Protein AF-A0A537R335-F1 (afdb_monomer)

Sequence (121 aa):
MSRHLISQPNWRWQPPLETGYRKALLNDAHLSTESIGMLSGVLVVISVIPYALRTYQGKTKPNITSWTLWTLIGAALLFAITDHTFPNYILPLYMFLGTFIISVPLVRDQLRHKIPLRDWT

Foldseek 3Di:
DDDDDPDDDPVPDDPDVVVVVVVVVVVVVVVVVVVVVVVVVVVVVVVLVVVLVCVVVVVDDDQLVVLVVQLVVLVVQVVVDPDPDPVSNPVSVCSNVSSVVNNVVVVVVCVVVVPDPVPSD

Mean predicted aligned error: 11.9 Å

pLDDT: mean 81.7, std 10.32, range [42.03, 94.56]

Solvent-accessible surface area (backbone atoms only — not comparable to full-atom values): 7085 Å² total; per-residue (Å²): 141,82,82,80,80,81,78,75,70,86,82,60,86,68,79,58,69,64,62,56,54,51,52,50,54,50,50,54,51,48,56,49,52,52,50,51,52,51,52,52,53,53,51,55,60,58,55,48,51,66,53,53,52,37,40,77,68,65,78,42,85,76,42,50,56,59,32,46,49,46,21,50,49,15,49,51,47,57,73,64,59,82,66,96,46,75,77,68,45,52,61,29,49,49,42,19,54,61,26,38,69,56,26,52,60,52,52,52,50,38,64,72,68,66,62,58,79,88,75,40,111

Secondary structure (DSSP, 8-state):
------PPPTTS-PPPHHHHHHHHHHHHHHHHHHHHHHHHHHHHHHHHHHHHHHHHTTSS---HHHHHHHHHHHHHHHHH--S--HHHHHHHHHHHHHHHHHHHHHHHHHHHHT--GGG--

Radius of gyration: 27.06 Å; Cα contacts (8 Å, |Δi|>4): 52; chains: 1; bounding box: 77×45×66 Å

Structure (mmCIF, N/CA/C/O backbone):
data_AF-A0A537R335-F1
#
_entry.id   AF-A0A537R335-F1
#
loop_
_atom_site.group_PDB
_atom_site.id
_atom_site.type_symbol
_atom_site.label_atom_id
_atom_site.label_alt_id
_atom_site.label_comp_id
_atom_site.label_asym_id
_atom_site.label_entity_id
_atom_site.label_seq_id
_atom_site.pdbx_PDB_ins_code
_atom_site.Cartn_x
_atom_site.Cartn_y
_atom_site.Cartn_z
_atom_site.occupancy
_atom_site.B_iso_or_equiv
_atom_site.auth_seq_id
_atom_site.auth_comp_id
_atom_site.auth_asym_id
_atom_site.auth_atom_id
_atom_site.pdbx_PDB_model_num
ATOM 1 N N . MET A 1 1 ? 52.268 30.992 -29.339 1.00 42.03 1 MET A N 1
ATOM 2 C CA . MET A 1 1 ? 51.992 29.538 -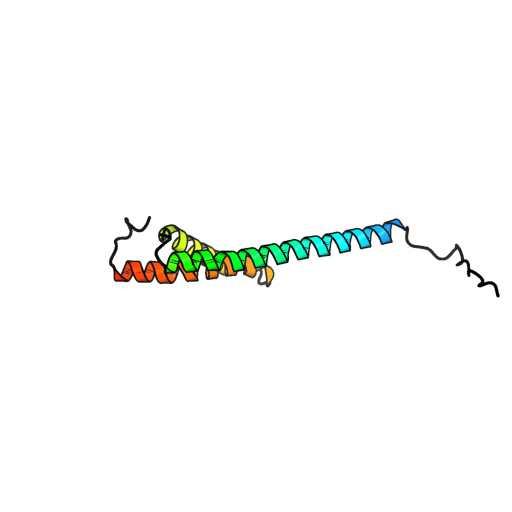29.290 1.00 42.03 1 MET A CA 1
ATOM 3 C C . MET A 1 1 ? 50.498 29.335 -29.542 1.00 42.03 1 MET A C 1
ATOM 5 O O . MET A 1 1 ? 49.706 29.340 -28.611 1.00 42.03 1 MET A O 1
ATOM 9 N N . SER A 1 2 ? 50.111 29.322 -30.821 1.00 45.59 2 SER A N 1
ATOM 10 C CA . SER A 1 2 ? 48.718 29.272 -31.292 1.00 45.59 2 SER A CA 1
ATOM 11 C C . SER A 1 2 ? 48.285 27.811 -31.421 1.00 45.59 2 SER A C 1
ATOM 13 O O . SER A 1 2 ? 48.945 27.043 -32.119 1.00 45.59 2 SER A O 1
ATOM 15 N N . ARG A 1 3 ? 47.232 27.396 -30.707 1.00 49.53 3 ARG A N 1
ATOM 16 C CA . ARG A 1 3 ? 46.685 26.036 -30.816 1.00 49.53 3 ARG A CA 1
ATOM 17 C C . ARG A 1 3 ? 45.937 25.923 -32.145 1.00 49.53 3 ARG A C 1
ATOM 19 O O . ARG A 1 3 ? 44.889 26.539 -32.313 1.00 49.53 3 ARG A O 1
ATOM 26 N N . HIS A 1 4 ? 46.475 25.136 -33.073 1.00 49.41 4 HIS A N 1
ATOM 27 C CA . HIS A 1 4 ? 45.792 24.764 -34.308 1.00 49.41 4 HIS A CA 1
ATOM 28 C C . HIS A 1 4 ? 44.488 24.019 -33.984 1.00 49.41 4 HIS A C 1
ATOM 30 O O . HIS A 1 4 ? 44.508 22.911 -33.449 1.00 49.41 4 HIS A O 1
ATOM 36 N N . LEU A 1 5 ? 43.352 24.641 -34.306 1.00 55.41 5 LEU A N 1
ATOM 37 C CA . LEU A 1 5 ? 42.049 23.988 -34.365 1.00 55.41 5 LEU A CA 1
ATOM 38 C C . LEU A 1 5 ? 42.061 23.044 -35.574 1.00 55.41 5 LEU A C 1
ATOM 40 O O . LEU A 1 5 ? 42.048 23.492 -36.717 1.00 55.41 5 LEU A O 1
ATOM 44 N N . ILE A 1 6 ? 42.141 21.739 -35.318 1.00 60.25 6 ILE A N 1
ATOM 45 C CA . ILE A 1 6 ? 42.043 20.705 -36.351 1.00 60.25 6 ILE A CA 1
ATOM 46 C C . ILE A 1 6 ? 40.592 20.691 -36.851 1.00 60.25 6 ILE A C 1
ATOM 48 O O . ILE A 1 6 ? 39.699 20.191 -36.166 1.00 60.25 6 ILE A O 1
ATOM 52 N N . SER A 1 7 ? 40.346 21.260 -38.032 1.00 58.81 7 SER A N 1
ATOM 53 C CA . SER A 1 7 ? 39.077 21.115 -38.743 1.00 58.81 7 S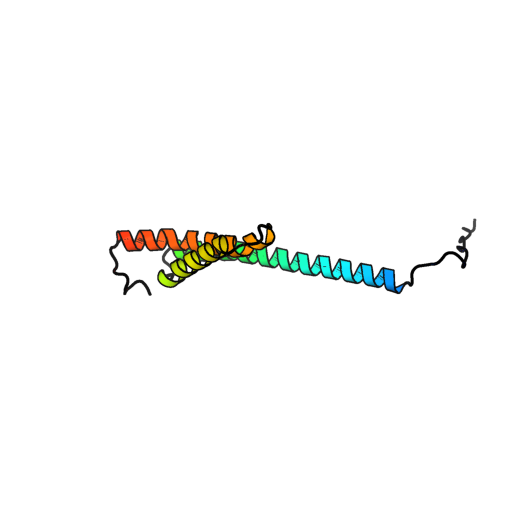ER A CA 1
ATOM 54 C C . SER A 1 7 ? 38.942 19.670 -39.229 1.00 58.81 7 SER A C 1
ATOM 56 O O . SER A 1 7 ? 39.757 19.166 -39.999 1.00 58.81 7 SER A O 1
ATOM 58 N N . GLN A 1 8 ? 37.930 18.963 -38.726 1.00 65.12 8 GLN A N 1
ATOM 59 C CA . GLN A 1 8 ? 37.656 17.587 -39.139 1.00 65.12 8 GLN A CA 1
ATOM 60 C C . GLN A 1 8 ? 37.168 17.553 -40.607 1.00 65.12 8 GLN A C 1
ATOM 62 O O . GLN A 1 8 ? 36.394 18.429 -40.999 1.00 65.12 8 GLN A O 1
ATOM 67 N N . PRO A 1 9 ? 37.573 16.559 -41.423 1.0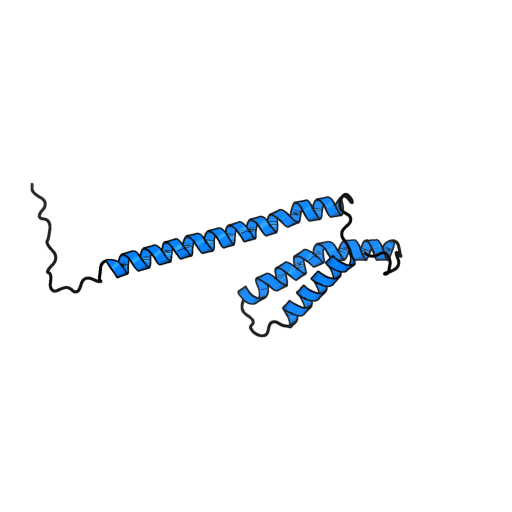0 63.12 9 PRO A N 1
ATOM 68 C CA . PRO A 1 9 ? 37.176 16.449 -42.829 1.00 63.12 9 PRO A CA 1
ATOM 69 C C . PRO A 1 9 ? 35.658 16.288 -43.018 1.00 63.12 9 PRO A C 1
ATOM 71 O O . PRO A 1 9 ? 35.028 15.445 -42.381 1.00 63.12 9 PRO A O 1
ATOM 74 N N . ASN A 1 10 ? 35.088 17.052 -43.950 1.00 69.00 10 ASN A N 1
ATOM 75 C CA . ASN A 1 10 ? 33.649 17.144 -44.247 1.00 69.00 10 ASN A CA 1
ATOM 76 C C . ASN A 1 10 ? 33.000 15.884 -44.863 1.00 69.00 10 ASN A C 1
ATOM 78 O O . ASN A 1 10 ? 31.779 15.822 -44.959 1.00 69.00 10 ASN A O 1
ATOM 82 N N . TRP A 1 11 ? 33.781 14.889 -45.291 1.00 76.88 11 TRP A N 1
ATOM 83 C CA . TRP A 1 11 ? 33.273 13.638 -45.873 1.00 76.88 11 TRP A CA 1
ATOM 84 C C . TRP A 1 11 ? 32.897 12.587 -44.820 1.00 76.88 11 TRP A C 1
ATOM 86 O O . TRP A 1 11 ? 32.223 11.605 -45.135 1.00 76.88 11 TRP A O 1
ATOM 96 N N . ARG A 1 12 ? 33.332 12.764 -43.563 1.00 68.38 12 ARG A N 1
ATOM 97 C CA . ARG A 1 12 ? 32.890 11.907 -42.461 1.00 68.38 12 ARG A CA 1
ATOM 98 C C . ARG A 1 12 ? 31.448 12.264 -42.140 1.00 68.38 12 ARG A C 1
ATOM 100 O O . ARG A 1 12 ? 31.189 13.353 -41.638 1.00 68.38 12 ARG A O 1
ATOM 107 N N . TRP A 1 13 ? 30.534 11.340 -42.429 1.00 69.56 13 TRP A N 1
ATOM 108 C CA . TRP A 1 13 ? 29.120 11.476 -42.097 1.00 69.56 13 TRP A CA 1
ATOM 109 C C . TRP A 1 13 ? 28.973 11.831 -40.613 1.00 69.56 13 TRP A C 1
ATOM 111 O O . TRP A 1 13 ? 29.350 11.051 -39.736 1.00 69.56 13 TRP A O 1
ATOM 121 N N . GLN A 1 14 ? 28.479 13.035 -40.338 1.00 67.19 14 GLN A N 1
ATOM 122 C CA . GLN A 1 14 ? 28.136 13.469 -38.993 1.00 67.19 14 GLN A CA 1
ATOM 123 C C . GLN A 1 14 ? 26.642 13.205 -38.807 1.00 67.19 14 GLN A C 1
ATOM 125 O O . GLN A 1 14 ? 25.856 13.621 -39.663 1.00 67.19 14 GLN A O 1
ATOM 130 N N . PRO A 1 15 ? 26.229 12.510 -37.732 1.00 68.81 15 PRO A N 1
ATOM 131 C CA . PRO A 1 15 ? 24.813 12.357 -37.445 1.00 68.81 15 PRO A CA 1
ATOM 132 C C . PRO A 1 15 ? 24.150 13.736 -37.379 1.00 68.81 15 PRO A C 1
ATOM 134 O O . PRO A 1 15 ? 24.749 14.652 -36.805 1.00 68.81 15 PRO A O 1
ATOM 137 N N . PRO A 1 16 ? 22.942 13.910 -37.955 1.00 76.31 16 PRO A N 1
ATOM 138 C CA . PRO A 1 16 ? 22.219 15.172 -37.873 1.00 76.31 16 PRO A CA 1
ATOM 139 C C . PRO A 1 16 ? 22.178 15.627 -36.420 1.00 76.31 16 PRO A C 1
ATOM 141 O O . PRO A 1 16 ? 21.858 14.816 -35.549 1.00 76.31 16 PRO A O 1
ATOM 144 N N . LEU A 1 17 ? 22.490 16.895 -36.143 1.00 68.19 17 LEU A N 1
ATOM 145 C CA . LEU A 1 17 ? 22.510 17.438 -34.777 1.00 68.19 17 LEU A CA 1
ATOM 146 C C . LEU A 1 17 ? 21.225 17.075 -34.001 1.00 68.19 17 LEU A C 1
ATOM 148 O O . LEU A 1 17 ? 21.275 16.733 -32.820 1.00 68.19 17 LEU A O 1
ATOM 152 N N . GLU A 1 18 ? 20.091 17.015 -34.704 1.00 71.00 18 GLU A N 1
ATOM 153 C CA . GLU A 1 18 ? 18.786 16.561 -34.214 1.00 71.00 18 GLU A CA 1
ATOM 154 C C . GLU A 1 18 ? 18.800 15.177 -33.547 1.00 71.00 18 GLU A C 1
ATOM 156 O O . GLU A 1 18 ? 18.112 14.970 -32.551 1.00 71.00 18 GLU A O 1
ATOM 161 N N . THR A 1 19 ? 19.598 14.221 -34.032 1.00 78.69 19 THR A N 1
ATOM 162 C CA . THR A 1 19 ? 19.686 12.885 -33.415 1.00 78.69 19 THR A CA 1
ATOM 163 C C . THR A 1 19 ? 20.353 12.902 -32.042 1.00 78.69 19 THR A C 1
ATOM 165 O O . THR A 1 19 ? 19.984 12.093 -31.191 1.00 78.69 19 THR A O 1
ATOM 168 N N . GLY A 1 20 ? 21.290 13.823 -31.797 1.00 78.56 20 GLY A N 1
ATOM 169 C CA . GLY A 1 20 ? 21.887 14.034 -30.477 1.00 78.56 20 GLY A CA 1
ATOM 170 C C . GLY A 1 20 ? 20.896 14.678 -29.510 1.00 78.56 20 GLY A C 1
ATOM 171 O O . GLY A 1 20 ? 20.640 14.133 -28.436 1.00 78.56 20 GLY A O 1
ATOM 172 N N . TYR A 1 21 ? 20.266 15.779 -29.933 1.00 77.56 21 TYR A N 1
ATOM 173 C CA . TYR A 1 21 ? 19.252 16.483 -29.138 1.00 77.56 21 TYR A CA 1
ATOM 174 C C . TYR A 1 21 ? 18.050 15.596 -28.804 1.00 77.56 21 TYR A C 1
ATOM 176 O O . TYR A 1 21 ? 17.589 15.584 -27.667 1.00 77.56 21 TYR A O 1
ATOM 184 N N . ARG A 1 22 ? 17.578 14.786 -29.757 1.00 79.62 22 ARG A N 1
ATOM 185 C CA . ARG A 1 22 ? 16.466 13.854 -29.544 1.00 79.62 22 ARG A CA 1
ATOM 186 C C . ARG A 1 22 ? 16.794 12.800 -28.492 1.00 79.62 22 ARG A C 1
ATOM 188 O O . ARG A 1 22 ? 15.958 12.519 -27.645 1.00 79.62 22 ARG A O 1
ATOM 195 N N . LYS A 1 23 ? 17.997 12.220 -28.530 1.00 80.69 23 LYS A N 1
ATOM 196 C CA . LYS A 1 23 ? 18.427 11.233 -27.527 1.00 80.69 23 LYS A CA 1
ATOM 197 C C . LYS A 1 23 ? 18.569 11.862 -26.141 1.00 80.69 23 LYS A C 1
ATOM 199 O O . LYS A 1 23 ? 18.144 11.244 -25.174 1.00 80.69 23 LYS A O 1
ATOM 204 N N . ALA A 1 24 ? 19.104 13.081 -26.052 1.00 80.81 24 ALA A N 1
ATOM 205 C CA . ALA A 1 24 ? 19.195 13.818 -24.791 1.00 80.81 24 ALA A CA 1
ATOM 206 C C . ALA A 1 24 ? 17.804 14.104 -24.197 1.00 80.81 24 ALA A C 1
ATOM 208 O O . ALA A 1 24 ? 17.541 13.720 -23.065 1.00 80.81 24 ALA A O 1
ATOM 209 N N . LEU A 1 25 ? 16.876 14.639 -25.000 1.00 79.75 25 LEU A N 1
ATOM 210 C CA . LEU A 1 25 ? 15.497 14.901 -24.571 1.00 79.75 25 LEU A CA 1
ATOM 211 C C . LEU A 1 25 ? 14.766 13.633 -24.112 1.00 79.75 25 LEU A C 1
ATOM 213 O O . LEU A 1 25 ? 14.035 13.671 -23.127 1.00 79.75 25 LEU A O 1
ATOM 217 N N . LEU A 1 26 ? 14.960 12.508 -24.809 1.00 82.06 26 LEU A N 1
ATOM 218 C CA . LEU A 1 26 ? 14.369 11.226 -24.414 1.00 82.06 26 LEU A CA 1
ATOM 219 C C . LEU A 1 26 ? 14.961 10.704 -23.099 1.00 82.06 26 LEU A C 1
ATOM 221 O O . LEU A 1 26 ? 14.213 10.199 -22.267 1.00 82.06 26 LEU A O 1
ATOM 225 N N . ASN A 1 27 ? 16.270 10.852 -22.890 1.00 80.19 27 ASN A N 1
ATOM 226 C CA . ASN A 1 27 ? 16.924 10.454 -21.644 1.00 80.19 27 ASN A CA 1
ATOM 227 C C . ASN A 1 27 ? 16.457 11.315 -20.460 1.00 80.19 27 ASN A C 1
ATOM 229 O O . ASN A 1 27 ? 16.143 10.771 -19.403 1.00 80.19 27 ASN A O 1
ATOM 233 N N . ASP A 1 28 ? 16.344 12.632 -20.642 1.00 78.00 28 ASP A N 1
ATOM 234 C CA . ASP A 1 28 ? 15.864 13.554 -19.605 1.00 78.00 28 ASP A CA 1
ATOM 235 C C . ASP A 1 28 ? 14.381 13.302 -19.270 1.00 78.00 28 ASP A C 1
ATOM 237 O O . ASP A 1 28 ? 13.976 13.290 -18.102 1.00 78.00 28 ASP A O 1
ATOM 241 N N . ALA A 1 29 ? 13.559 13.031 -20.289 1.00 74.56 29 ALA A N 1
ATOM 242 C CA . ALA A 1 29 ? 12.158 12.649 -20.119 1.00 74.56 29 ALA A CA 1
ATOM 243 C C . ALA A 1 29 ? 12.005 11.302 -19.389 1.00 74.56 29 ALA A C 1
ATOM 245 O O . ALA A 1 29 ? 11.132 11.159 -18.532 1.00 74.56 29 ALA A O 1
ATOM 246 N N . HIS A 1 30 ? 12.862 10.323 -19.686 1.00 71.06 30 HIS A N 1
ATOM 247 C CA . HIS A 1 30 ? 12.867 9.031 -18.999 1.00 71.06 30 HIS A CA 1
ATOM 248 C C . HIS A 1 30 ? 13.263 9.186 -17.527 1.00 71.06 30 HIS A C 1
ATOM 250 O O . HIS A 1 30 ? 12.508 8.779 -16.647 1.00 71.06 30 HIS A O 1
ATOM 256 N N . LEU A 1 31 ? 14.377 9.874 -17.252 1.00 73.56 31 LEU A N 1
ATOM 257 C CA . LEU A 1 31 ? 14.867 10.125 -15.892 1.00 73.56 31 LEU A CA 1
ATOM 258 C C . LEU A 1 31 ? 13.842 10.883 -15.038 1.00 73.56 31 LEU A C 1
ATOM 260 O O . LEU A 1 31 ? 13.636 10.542 -13.872 1.00 73.56 31 LEU A O 1
ATOM 264 N N . SER A 1 32 ? 13.171 11.890 -15.605 1.00 81.44 32 SER A N 1
ATOM 265 C CA . SER A 1 32 ? 12.129 12.646 -14.896 1.00 81.44 32 SER A CA 1
ATOM 266 C C . SER A 1 32 ? 10.885 11.804 -14.610 1.00 81.44 32 SER A C 1
ATOM 268 O O . SER A 1 32 ? 10.392 11.821 -13.482 1.00 81.44 32 SER A O 1
ATOM 270 N N . THR A 1 33 ? 10.409 11.025 -15.583 1.00 81.88 33 THR A N 1
ATOM 271 C CA . THR A 1 33 ? 9.230 10.161 -15.415 1.00 81.88 33 THR A CA 1
ATOM 272 C C . THR A 1 33 ? 9.484 9.072 -14.374 1.00 81.88 33 THR A C 1
ATOM 274 O O . THR A 1 33 ? 8.666 8.873 -13.475 1.00 81.88 33 THR A O 1
ATOM 277 N N . GLU A 1 34 ? 10.640 8.409 -14.437 1.00 81.62 34 GLU A N 1
ATOM 278 C CA . GLU A 1 34 ? 11.050 7.400 -13.457 1.00 81.62 34 GLU A CA 1
ATOM 279 C C . GLU A 1 34 ? 11.186 7.992 -12.053 1.00 81.62 34 GLU A C 1
ATOM 281 O O . GLU A 1 34 ? 10.698 7.407 -11.087 1.00 81.62 34 GLU A O 1
ATOM 286 N N . SER A 1 35 ? 11.784 9.180 -11.929 1.00 84.62 35 SER A N 1
ATOM 287 C CA . SER A 1 35 ? 11.949 9.859 -10.637 1.00 84.62 35 SER A CA 1
ATOM 288 C C . SER A 1 35 ? 10.606 10.231 -10.009 1.00 84.62 35 SER A C 1
ATOM 290 O O . SER A 1 35 ? 10.398 10.010 -8.815 1.00 84.62 35 SER A O 1
ATOM 292 N N . ILE A 1 36 ? 9.667 10.754 -10.806 1.00 86.31 36 ILE A N 1
ATOM 293 C CA . ILE A 1 36 ? 8.302 11.069 -10.358 1.00 86.31 36 ILE A CA 1
ATOM 294 C C . ILE A 1 36 ? 7.573 9.786 -9.934 1.00 86.31 36 ILE A C 1
ATOM 296 O O . ILE A 1 36 ? 6.933 9.752 -8.878 1.00 86.31 36 ILE A O 1
ATOM 300 N N . GLY A 1 37 ? 7.708 8.711 -10.713 1.00 84.94 37 GLY A N 1
ATOM 301 C CA . GLY A 1 37 ? 7.162 7.394 -10.387 1.00 84.94 37 GLY A CA 1
ATOM 302 C C . GLY A 1 37 ? 7.700 6.848 -9.061 1.00 84.94 37 GLY A C 1
ATOM 303 O O . GLY A 1 37 ? 6.925 6.458 -8.191 1.00 84.94 37 GLY A O 1
ATOM 304 N N . MET A 1 38 ? 9.015 6.899 -8.846 1.00 84.56 38 MET A N 1
ATOM 305 C CA . MET A 1 38 ? 9.637 6.453 -7.595 1.00 84.56 38 MET A CA 1
ATOM 306 C C . MET A 1 38 ? 9.198 7.298 -6.395 1.00 84.56 38 MET A C 1
ATOM 308 O O . MET A 1 38 ? 8.812 6.745 -5.366 1.00 84.56 38 MET A O 1
ATOM 312 N N . LEU A 1 39 ? 9.203 8.629 -6.525 1.00 90.69 39 LEU A N 1
ATOM 313 C CA . LEU A 1 39 ? 8.772 9.540 -5.459 1.00 90.69 39 LEU A CA 1
ATOM 314 C C . LEU A 1 39 ? 7.311 9.306 -5.070 1.00 90.69 39 LEU A C 1
ATOM 316 O O . LEU A 1 39 ? 6.996 9.218 -3.883 1.00 90.69 39 LEU A O 1
ATOM 320 N N . SER A 1 40 ? 6.425 9.168 -6.059 1.00 86.19 40 SER A N 1
ATOM 321 C CA . SER A 1 40 ? 5.013 8.874 -5.806 1.00 86.19 40 SER A CA 1
ATOM 322 C C . SER A 1 40 ? 4.826 7.521 -5.113 1.00 86.19 40 SER A C 1
ATOM 324 O O . SER A 1 40 ? 4.096 7.449 -4.125 1.00 86.19 40 SER A O 1
ATOM 326 N N . GLY A 1 41 ? 5.547 6.478 -5.533 1.00 82.56 41 GLY A N 1
ATOM 327 C CA . GLY A 1 41 ? 5.522 5.168 -4.877 1.00 82.56 41 GLY A CA 1
ATOM 328 C C . GLY A 1 41 ? 5.964 5.226 -3.411 1.00 82.56 41 GLY A C 1
ATOM 329 O O . GLY A 1 41 ? 5.281 4.694 -2.535 1.00 82.56 41 GLY A O 1
ATOM 330 N N . VAL A 1 42 ? 7.059 5.934 -3.117 1.00 88.38 42 VAL A N 1
ATOM 331 C CA . VAL A 1 42 ? 7.551 6.128 -1.741 1.00 88.38 42 VAL A CA 1
ATOM 332 C C . VAL A 1 42 ? 6.528 6.883 -0.888 1.00 88.38 42 VAL A C 1
ATOM 334 O O . VAL A 1 42 ? 6.232 6.463 0.232 1.00 88.38 42 VAL A O 1
ATOM 337 N N . LEU A 1 43 ? 5.941 7.960 -1.417 1.00 88.75 43 LEU A N 1
ATOM 338 C CA . LEU A 1 43 ? 4.907 8.731 -0.722 1.00 88.75 43 LEU A CA 1
ATOM 339 C C . LEU A 1 43 ? 3.680 7.879 -0.394 1.00 88.75 43 LEU A C 1
ATOM 341 O O . LEU A 1 43 ? 3.168 7.951 0.723 1.00 88.75 43 LEU A O 1
ATOM 345 N N . VAL A 1 44 ? 3.236 7.041 -1.332 1.00 83.62 44 VAL A N 1
ATOM 346 C CA . VAL A 1 44 ? 2.116 6.116 -1.126 1.00 83.62 44 VAL A CA 1
ATOM 347 C C . VAL A 1 44 ? 2.417 5.147 0.017 1.00 83.62 44 VAL A C 1
ATOM 349 O O . VAL A 1 44 ? 1.594 5.016 0.924 1.00 83.62 44 VAL A O 1
ATOM 352 N N . VAL A 1 45 ? 3.599 4.528 0.045 1.00 82.50 45 VAL A N 1
ATOM 353 C CA . VAL A 1 45 ? 3.989 3.609 1.129 1.00 82.50 45 VAL A CA 1
ATOM 354 C C . VAL A 1 45 ? 4.029 4.327 2.482 1.00 82.50 45 VAL A C 1
ATOM 356 O O . VAL A 1 45 ? 3.457 3.836 3.456 1.00 82.50 45 VAL A O 1
ATOM 359 N N . ILE A 1 46 ? 4.628 5.520 2.547 1.00 88.69 46 ILE A N 1
ATOM 360 C CA . ILE A 1 46 ? 4.690 6.325 3.778 1.00 88.69 46 ILE A CA 1
ATOM 361 C C . ILE A 1 46 ? 3.284 6.729 4.243 1.00 88.69 46 ILE A C 1
ATOM 363 O O . ILE A 1 46 ? 3.015 6.722 5.443 1.00 88.69 46 ILE A O 1
ATOM 367 N N . SER A 1 47 ? 2.366 7.032 3.319 1.00 84.62 47 SER A N 1
ATOM 368 C CA . SER A 1 47 ? 0.999 7.471 3.638 1.00 84.62 47 SER A CA 1
ATOM 369 C C . SER A 1 47 ? 0.152 6.407 4.344 1.00 84.62 47 SER A C 1
ATOM 371 O O . SER A 1 47 ? -0.750 6.747 5.115 1.00 84.62 47 SER A O 1
ATOM 373 N N . VAL A 1 48 ? 0.473 5.123 4.155 1.00 82.06 48 VAL A N 1
ATOM 374 C CA . VAL A 1 48 ? -0.227 4.015 4.822 1.00 82.06 48 VAL A CA 1
ATOM 375 C C . VAL A 1 48 ? 0.040 4.032 6.329 1.00 82.06 48 VAL A C 1
ATOM 377 O O . VAL A 1 48 ? -0.854 3.729 7.120 1.00 82.06 48 VAL A O 1
ATOM 380 N N . ILE A 1 49 ? 1.236 4.450 6.750 1.00 85.50 49 ILE A N 1
ATOM 381 C CA . ILE A 1 49 ? 1.670 4.442 8.152 1.00 85.50 49 ILE A CA 1
ATOM 382 C C . ILE A 1 49 ? 0.744 5.279 9.057 1.00 85.50 49 ILE A C 1
ATOM 384 O O . ILE A 1 49 ? 0.196 4.718 10.010 1.00 85.50 49 ILE A O 1
ATOM 388 N N . PRO A 1 50 ? 0.495 6.585 8.811 1.00 87.75 50 PRO A N 1
ATOM 389 C CA . PRO A 1 50 ? -0.377 7.378 9.677 1.00 87.75 50 PRO A CA 1
ATOM 390 C C . PRO A 1 50 ? -1.837 6.905 9.654 1.00 87.75 50 PRO A C 1
ATOM 392 O O . PRO A 1 50 ? -2.548 7.107 10.642 1.00 87.75 50 PRO A O 1
ATOM 395 N N . TYR A 1 51 ? -2.298 6.285 8.562 1.00 82.44 51 TYR A N 1
ATOM 396 C CA . TYR A 1 51 ? -3.641 5.708 8.488 1.00 82.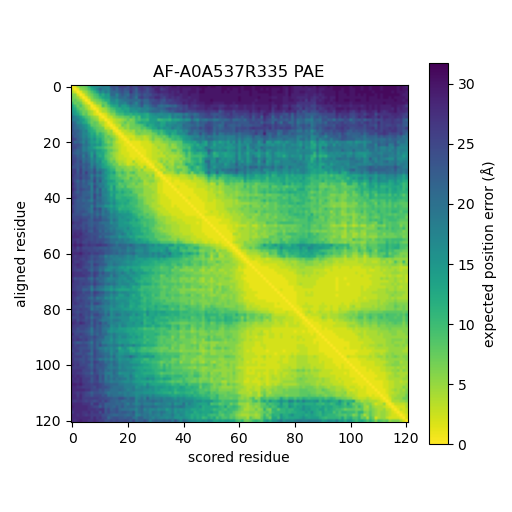44 51 TYR A CA 1
ATOM 397 C C . TYR A 1 51 ? -3.760 4.450 9.356 1.00 82.44 51 TYR A C 1
ATOM 399 O O . TYR A 1 51 ? -4.678 4.345 10.174 1.00 82.44 51 TYR A O 1
ATOM 407 N N . ALA A 1 52 ? -2.797 3.534 9.238 1.00 80.00 52 ALA A N 1
ATOM 408 C CA . ALA A 1 52 ? -2.729 2.325 10.049 1.00 80.00 52 ALA A CA 1
ATOM 409 C C . ALA A 1 52 ? -2.607 2.673 11.539 1.00 80.00 52 ALA A C 1
ATOM 411 O O . ALA A 1 52 ? -3.387 2.183 12.350 1.00 80.00 52 ALA A O 1
ATOM 412 N N . LEU A 1 53 ? -1.715 3.602 11.903 1.00 83.19 53 LEU A N 1
ATOM 413 C CA . LEU A 1 53 ? -1.561 4.062 13.286 1.00 83.19 53 LEU A CA 1
ATOM 414 C C . LEU A 1 53 ? -2.866 4.633 13.857 1.00 83.19 53 LEU A C 1
ATOM 416 O O . LEU A 1 53 ? -3.258 4.267 14.963 1.00 83.19 53 LEU A O 1
ATOM 420 N N . ARG A 1 54 ? -3.571 5.501 13.117 1.00 82.38 54 ARG A N 1
ATOM 421 C CA . ARG A 1 54 ? -4.854 6.064 13.580 1.00 82.38 54 ARG A CA 1
ATOM 422 C C . ARG A 1 54 ? -5.963 5.021 13.692 1.00 82.38 54 ARG A C 1
ATOM 424 O O . ARG A 1 54 ? -6.804 5.130 14.584 1.00 82.38 54 ARG A O 1
ATOM 431 N N . THR A 1 55 ? -5.931 4.010 12.830 1.00 81.62 55 THR A N 1
ATOM 432 C CA . THR A 1 55 ? -6.823 2.850 12.893 1.00 81.62 55 THR A CA 1
ATOM 433 C C . THR A 1 55 ? -6.566 2.026 14.155 1.00 81.62 55 THR A C 1
ATOM 435 O O . THR A 1 55 ? -7.496 1.773 14.914 1.00 81.62 55 THR A O 1
ATOM 438 N N . TYR A 1 56 ? -5.307 1.695 14.456 1.00 78.00 56 TYR A N 1
ATOM 439 C CA . TYR A 1 56 ? -4.945 0.951 15.669 1.00 78.00 56 TYR A CA 1
ATOM 440 C C . TYR A 1 56 ? -5.199 1.730 16.965 1.00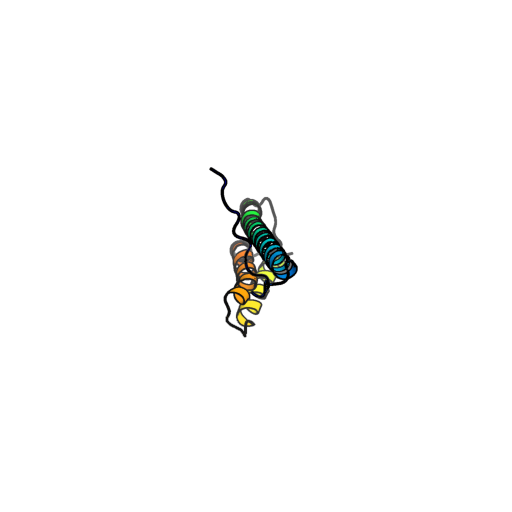 78.00 56 TYR A C 1
ATOM 442 O O . TYR A 1 56 ? -5.469 1.131 17.999 1.00 78.00 56 TYR A O 1
ATOM 450 N N . GLN A 1 57 ? -5.162 3.063 16.915 1.00 82.81 57 GLN A N 1
ATOM 451 C CA . GLN A 1 57 ? -5.553 3.923 18.037 1.00 82.81 57 GLN A CA 1
ATOM 452 C C . GLN A 1 57 ? -7.077 4.005 18.249 1.00 82.81 57 GLN A C 1
ATOM 454 O O . GLN A 1 57 ? -7.513 4.700 19.163 1.00 82.81 57 GLN A O 1
ATOM 459 N N . GLY A 1 58 ? -7.897 3.383 17.392 1.00 76.12 58 GLY A N 1
ATOM 460 C CA . GLY A 1 58 ? -9.361 3.462 17.459 1.00 76.12 58 GLY A CA 1
ATOM 461 C C . GLY A 1 58 ? -9.939 4.842 17.116 1.00 76.12 58 GLY A C 1
ATOM 462 O O . GLY A 1 58 ? -11.132 5.074 17.299 1.00 76.12 58 GLY A O 1
ATOM 463 N N . LYS A 1 59 ? -9.112 5.773 16.616 1.00 77.44 59 LYS A N 1
ATOM 464 C CA . LYS A 1 59 ? -9.532 7.134 16.230 1.00 77.44 59 LYS A CA 1
ATOM 465 C C . LYS A 1 59 ? -10.220 7.170 14.870 1.00 77.44 59 LYS A C 1
ATOM 467 O O . LYS A 1 59 ? -11.002 8.075 14.599 1.00 77.44 59 LYS A O 1
ATOM 472 N N . THR A 1 60 ? -9.922 6.186 14.030 1.00 75.25 60 THR A N 1
ATOM 473 C CA . THR A 1 60 ? -10.595 5.948 12.755 1.00 75.25 60 THR A CA 1
ATOM 474 C C . THR A 1 60 ? -11.373 4.647 12.884 1.00 75.25 60 THR A C 1
ATOM 476 O O . THR A 1 60 ? -10.801 3.656 13.328 1.00 75.25 60 THR A O 1
ATOM 479 N N . LYS A 1 61 ? -12.651 4.640 12.493 1.00 77.38 61 LYS A N 1
ATOM 480 C CA . LYS A 1 61 ? -13.465 3.422 12.369 1.00 77.38 61 LYS A CA 1
ATOM 481 C C . LYS A 1 61 ? -13.447 2.979 10.905 1.00 77.38 61 LYS A C 1
ATOM 483 O O . LYS A 1 61 ? -14.150 3.584 10.097 1.00 77.38 61 LYS A O 1
ATOM 488 N N . PRO A 1 62 ? -12.609 2.008 10.515 1.00 78.81 62 PRO A N 1
ATOM 489 C CA . PRO A 1 62 ? -12.536 1.568 9.133 1.00 78.81 62 PRO A CA 1
ATOM 490 C C . PRO A 1 62 ? -13.722 0.649 8.841 1.00 78.81 62 PRO A C 1
ATOM 492 O O . PRO A 1 62 ? -14.064 -0.202 9.660 1.00 78.81 62 PRO A O 1
ATOM 495 N N . ASN A 1 63 ? -14.328 0.792 7.665 1.00 85.12 63 ASN A N 1
ATOM 496 C CA . ASN A 1 63 ? -15.394 -0.107 7.235 1.00 85.12 63 ASN A CA 1
ATOM 497 C C . ASN A 1 63 ? -14.804 -1.491 6.917 1.00 85.12 63 ASN A C 1
ATOM 499 O O . ASN A 1 63 ? -14.058 -1.643 5.946 1.00 85.12 63 ASN A O 1
ATOM 503 N N . ILE A 1 64 ? -15.117 -2.487 7.750 1.00 84.56 64 ILE A N 1
ATOM 504 C CA . ILE A 1 64 ? -14.548 -3.839 7.651 1.00 84.56 64 ILE A CA 1
ATOM 505 C C . ILE A 1 64 ? -14.874 -4.460 6.297 1.00 84.56 64 ILE A C 1
ATOM 507 O O . ILE A 1 64 ? -13.990 -5.035 5.669 1.00 84.56 64 ILE A O 1
ATOM 511 N N . THR A 1 65 ? -16.108 -4.283 5.821 1.00 85.12 65 THR A N 1
ATOM 512 C CA . THR A 1 65 ? -16.565 -4.823 4.535 1.00 85.12 65 THR A CA 1
ATOM 513 C C . THR A 1 65 ? -15.684 -4.340 3.387 1.00 85.12 65 THR A C 1
ATOM 515 O O . THR A 1 65 ? -15.205 -5.154 2.601 1.00 85.12 65 THR A O 1
ATOM 518 N N . SER A 1 66 ? -15.396 -3.039 3.328 1.00 88.06 66 SER A N 1
ATOM 519 C CA . SER A 1 66 ? -14.512 -2.460 2.315 1.00 88.06 66 SER A CA 1
ATOM 520 C C . SER A 1 66 ? -13.104 -3.041 2.401 1.00 88.06 66 SER A C 1
ATOM 522 O O . SER A 1 66 ? -12.576 -3.511 1.397 1.00 88.06 66 SER A O 1
ATOM 524 N N . TRP A 1 67 ? -12.493 -3.053 3.589 1.00 89.69 67 TRP A N 1
ATOM 525 C CA . TRP A 1 67 ? -11.123 -3.551 3.756 1.00 89.69 67 TRP A CA 1
ATOM 526 C C . TRP A 1 67 ? -10.999 -5.036 3.417 1.00 89.69 67 TRP A C 1
ATOM 528 O O . TRP A 1 67 ? -10.074 -5.422 2.712 1.00 89.69 67 TRP A O 1
ATOM 538 N N . THR A 1 68 ? -11.952 -5.862 3.845 1.00 89.75 68 THR A N 1
ATOM 539 C CA . THR A 1 68 ? -11.988 -7.287 3.507 1.00 89.75 68 THR A CA 1
ATOM 540 C C . THR A 1 68 ? -12.227 -7.513 2.015 1.00 89.75 68 THR A C 1
ATOM 542 O O . THR A 1 68 ? -11.572 -8.368 1.421 1.00 89.75 68 THR A O 1
ATOM 545 N N . LEU A 1 69 ? -13.117 -6.743 1.384 1.00 91.75 69 LEU A N 1
ATOM 546 C CA . LEU A 1 69 ? -13.386 -6.858 -0.049 1.00 91.75 69 LEU A CA 1
ATOM 547 C C . LEU A 1 69 ? -12.145 -6.521 -0.879 1.00 91.75 69 LEU A C 1
ATOM 549 O O . LEU A 1 69 ? -11.792 -7.273 -1.784 1.00 91.75 69 LEU A O 1
ATOM 553 N N . TRP A 1 70 ? -11.445 -5.436 -0.545 1.00 91.19 70 TRP A N 1
ATOM 554 C CA . TRP A 1 70 ? -10.211 -5.063 -1.236 1.00 91.19 70 TRP A CA 1
ATOM 555 C C . TRP A 1 70 ? -9.096 -6.099 -1.054 1.00 91.19 70 TRP A C 1
ATOM 557 O O . TRP A 1 70 ? -8.385 -6.384 -2.018 1.00 91.19 70 TRP A O 1
ATOM 567 N N . THR A 1 71 ? -8.999 -6.733 0.120 1.00 93.38 71 THR A N 1
ATOM 568 C CA . THR A 1 71 ? -8.102 -7.878 0.340 1.00 93.38 71 THR A CA 1
ATOM 569 C C . THR A 1 71 ? -8.430 -9.034 -0.607 1.00 93.38 71 THR A C 1
ATOM 571 O O . THR A 1 71 ? -7.530 -9.590 -1.237 1.00 93.38 71 THR A O 1
ATOM 574 N N . LEU A 1 72 ? -9.710 -9.388 -0.759 1.00 94.00 72 LEU A N 1
ATOM 575 C CA . LEU A 1 72 ? -10.137 -10.462 -1.663 1.00 94.00 72 LEU A CA 1
ATOM 576 C C . LEU A 1 72 ? -9.887 -10.120 -3.135 1.00 94.00 72 LEU A C 1
ATOM 578 O O . LEU A 1 72 ? -9.443 -10.983 -3.887 1.00 94.00 72 LEU A O 1
ATOM 582 N N . ILE A 1 73 ? -10.115 -8.868 -3.539 1.00 93.38 73 ILE A N 1
ATOM 583 C CA . ILE A 1 73 ? -9.806 -8.390 -4.893 1.00 93.38 73 ILE A CA 1
ATOM 584 C C . ILE A 1 73 ? -8.302 -8.501 -5.159 1.00 93.38 73 ILE A C 1
ATOM 586 O O . ILE A 1 73 ? -7.910 -9.053 -6.182 1.00 93.38 73 ILE A O 1
ATOM 590 N N . GLY A 1 74 ? -7.454 -8.037 -4.235 1.00 92.25 74 GLY A N 1
ATOM 591 C CA . GLY A 1 74 ? -5.999 -8.151 -4.365 1.00 92.25 74 GLY A CA 1
ATOM 592 C C . GLY A 1 74 ? -5.539 -9.605 -4.497 1.00 92.25 74 GLY A C 1
ATOM 593 O O . GLY A 1 74 ? -4.722 -9.918 -5.361 1.00 92.25 74 GLY A O 1
ATOM 594 N N . ALA A 1 75 ? -6.118 -10.509 -3.702 1.00 93.81 75 ALA A N 1
ATOM 595 C CA . ALA A 1 75 ? -5.855 -11.941 -3.811 1.00 93.81 75 ALA A CA 1
ATOM 596 C C . ALA A 1 75 ? -6.292 -12.500 -5.175 1.00 93.81 75 ALA A C 1
ATOM 598 O O . ALA A 1 75 ? -5.510 -13.175 -5.837 1.00 93.81 75 ALA A O 1
ATOM 599 N N . ALA A 1 76 ? -7.509 -12.188 -5.628 1.00 94.56 76 ALA A N 1
ATOM 600 C CA . ALA A 1 76 ? -8.017 -12.629 -6.925 1.00 94.56 76 ALA A CA 1
ATOM 601 C C . ALA A 1 76 ? -7.138 -12.133 -8.082 1.00 94.56 76 ALA A C 1
ATOM 603 O O . ALA A 1 76 ? -6.834 -12.902 -8.989 1.00 94.56 76 ALA A O 1
ATOM 604 N N . LEU A 1 77 ? -6.673 -10.882 -8.017 1.00 92.94 77 LEU A N 1
ATOM 605 C CA . LEU A 1 77 ? -5.745 -10.322 -8.996 1.00 92.94 77 LEU A CA 1
ATOM 606 C C . LEU A 1 77 ? -4.417 -11.081 -9.017 1.00 92.94 77 LEU A C 1
ATOM 608 O O . LEU A 1 77 ? -3.932 -11.373 -10.102 1.00 92.94 77 LEU A O 1
ATOM 612 N N . LEU A 1 78 ? -3.857 -11.455 -7.860 1.00 92.56 78 LEU A N 1
ATOM 613 C CA . LEU A 1 78 ? -2.636 -12.271 -7.799 1.00 92.56 78 LEU A CA 1
ATOM 614 C C . LEU A 1 78 ? -2.814 -13.635 -8.485 1.00 92.56 78 LEU A C 1
ATOM 616 O O . LEU A 1 78 ? -1.914 -14.072 -9.199 1.00 92.56 78 LEU A O 1
ATOM 620 N N . PHE A 1 79 ? -3.967 -14.286 -8.305 1.00 93.56 79 PHE A N 1
ATOM 621 C CA . PHE A 1 79 ? -4.279 -15.558 -8.972 1.00 93.56 79 PHE A CA 1
ATOM 622 C C . PHE A 1 79 ? -4.604 -15.405 -10.463 1.00 93.56 79 PHE A C 1
ATOM 624 O O . PHE A 1 79 ? -4.444 -16.359 -11.218 1.00 93.56 79 PHE A O 1
ATOM 631 N N . ALA A 1 80 ? -5.051 -14.225 -10.891 1.00 94.38 80 ALA A N 1
ATOM 632 C CA . ALA A 1 80 ? -5.383 -13.938 -12.282 1.00 94.38 80 ALA A CA 1
ATOM 633 C C . ALA A 1 80 ? -4.158 -13.589 -13.148 1.00 94.38 80 ALA A C 1
ATOM 635 O O . ALA A 1 80 ? -4.299 -13.466 -14.364 1.00 94.38 80 ALA A O 1
ATOM 636 N N . ILE A 1 81 ? -2.967 -13.418 -12.559 1.00 92.69 81 ILE A N 1
ATOM 637 C CA . ILE A 1 81 ? -1.741 -13.130 -13.315 1.00 92.69 81 ILE A CA 1
ATOM 638 C C . ILE A 1 81 ? -1.378 -14.345 -14.173 1.00 92.69 81 ILE A C 1
ATOM 640 O O . ILE A 1 81 ? -0.948 -15.375 -13.657 1.00 92.69 81 ILE A O 1
ATOM 644 N N . THR A 1 82 ? -1.494 -14.189 -15.490 1.00 93.44 82 THR A N 1
ATOM 645 C CA . THR A 1 82 ? -1.045 -15.177 -16.482 1.00 93.44 82 THR A CA 1
ATOM 646 C C . THR A 1 82 ? 0.419 -14.981 -16.870 1.00 93.44 82 THR A C 1
ATOM 648 O O . THR A 1 82 ? 1.139 -15.954 -17.067 1.00 93.44 82 THR A O 1
ATOM 651 N N . ASP A 1 83 ? 0.876 -13.726 -16.932 1.00 92.56 83 ASP A N 1
ATOM 652 C CA . ASP A 1 83 ? 2.246 -13.374 -17.308 1.00 92.56 83 ASP A CA 1
ATOM 653 C C . ASP A 1 83 ? 3.089 -13.078 -16.068 1.00 92.56 83 ASP A C 1
ATOM 655 O O . ASP A 1 83 ? 2.993 -12.008 -15.455 1.00 92.56 83 ASP A O 1
ATOM 659 N N . HIS A 1 84 ? 3.949 -14.026 -15.705 1.00 90.31 84 HIS A N 1
ATOM 660 C CA . HIS A 1 84 ? 4.750 -13.982 -14.483 1.00 90.31 84 HIS A CA 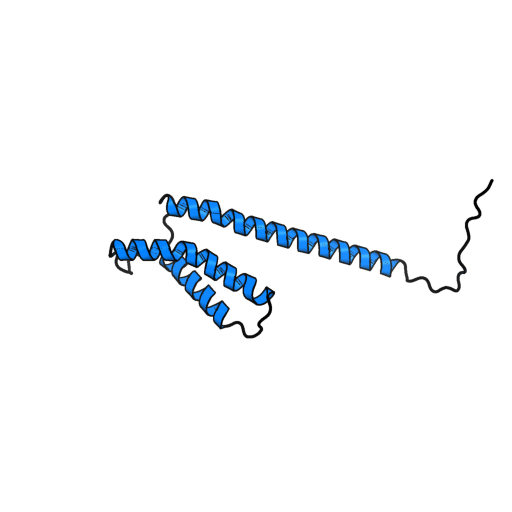1
ATOM 661 C C . HIS A 1 84 ? 5.991 -13.086 -14.620 1.00 90.31 84 HIS A C 1
ATOM 663 O O . HIS A 1 84 ? 7.130 -13.550 -14.606 1.00 90.31 84 HIS A O 1
ATOM 669 N N . THR A 1 85 ? 5.771 -11.776 -14.733 1.00 91.19 85 THR A N 1
ATOM 670 C CA . THR A 1 85 ? 6.831 -10.759 -14.698 1.00 91.19 85 THR A CA 1
ATOM 671 C C . THR A 1 85 ? 6.763 -9.959 -13.402 1.00 91.19 85 THR A C 1
ATOM 673 O O . THR A 1 85 ? 5.679 -9.701 -12.885 1.00 91.19 85 THR A O 1
ATOM 676 N N . PHE A 1 86 ? 7.916 -9.538 -12.870 1.00 84.69 86 PHE A N 1
ATOM 677 C CA . PHE A 1 86 ? 7.974 -8.768 -11.621 1.00 84.69 86 PHE A CA 1
ATOM 678 C C . PHE A 1 86 ? 7.032 -7.543 -11.607 1.00 84.69 86 PHE A C 1
ATOM 680 O O . PHE A 1 86 ? 6.295 -7.401 -10.630 1.00 84.69 86 PHE A O 1
ATOM 687 N N . PRO A 1 87 ? 6.948 -6.713 -12.672 1.00 86.69 87 PRO A N 1
ATOM 688 C CA . PRO A 1 87 ? 6.030 -5.572 -12.704 1.00 86.69 87 PRO A CA 1
ATOM 689 C C . PRO A 1 87 ? 4.553 -5.944 -12.538 1.00 86.69 87 PRO A C 1
ATOM 691 O O . PRO A 1 87 ? 3.818 -5.224 -11.863 1.00 86.69 87 PRO A O 1
ATOM 694 N N . ASN A 1 88 ? 4.128 -7.090 -13.078 1.00 87.81 88 ASN A N 1
ATOM 695 C CA . ASN A 1 88 ? 2.736 -7.544 -13.001 1.00 87.81 88 ASN A CA 1
ATOM 696 C C . ASN A 1 88 ? 2.310 -7.907 -11.572 1.00 87.81 88 ASN A C 1
ATOM 698 O O . ASN A 1 88 ? 1.123 -7.864 -11.257 1.00 87.81 88 ASN A O 1
ATOM 702 N N . TYR A 1 89 ? 3.265 -8.215 -10.690 1.00 88.88 89 TYR A N 1
ATOM 703 C CA . TYR A 1 89 ? 2.986 -8.497 -9.284 1.00 88.88 89 TYR A CA 1
ATOM 704 C C . TYR A 1 89 ? 2.919 -7.245 -8.412 1.00 88.88 89 TYR A C 1
ATOM 706 O O . TYR A 1 89 ? 2.257 -7.291 -7.381 1.00 88.88 89 TYR A O 1
ATOM 714 N N . ILE A 1 90 ? 3.558 -6.131 -8.788 1.00 88.00 90 ILE A N 1
ATOM 715 C CA . ILE A 1 90 ? 3.714 -4.962 -7.899 1.00 88.00 90 ILE A CA 1
ATOM 716 C C . ILE A 1 90 ? 2.356 -4.446 -7.415 1.00 88.00 90 ILE A C 1
ATOM 718 O O . ILE A 1 90 ? 2.142 -4.307 -6.211 1.00 88.00 90 ILE A O 1
ATOM 722 N N . LEU A 1 91 ? 1.432 -4.186 -8.344 1.00 86.12 91 LEU A N 1
ATOM 723 C CA . LEU A 1 91 ? 0.128 -3.615 -8.014 1.00 86.12 91 LEU A CA 1
ATOM 724 C C . LEU A 1 91 ? -0.755 -4.599 -7.218 1.00 86.12 91 LEU A C 1
ATOM 726 O O . LEU A 1 91 ? -1.198 -4.222 -6.130 1.00 86.12 91 LEU A O 1
ATOM 730 N N . PRO A 1 92 ? -0.981 -5.851 -7.667 1.00 90.12 92 PRO A N 1
ATOM 731 C CA . PRO A 1 92 ? -1.782 -6.811 -6.906 1.00 90.12 92 PRO A CA 1
ATOM 732 C C . PRO A 1 92 ? -1.198 -7.122 -5.525 1.00 90.12 92 PRO A C 1
ATOM 734 O O . PRO A 1 92 ? -1.945 -7.228 -4.554 1.00 90.12 92 PRO A O 1
ATOM 737 N N . LEU A 1 93 ? 0.131 -7.211 -5.408 1.00 91.12 93 LEU A N 1
ATOM 738 C CA . LEU A 1 93 ? 0.804 -7.479 -4.138 1.00 91.12 93 LEU A CA 1
ATOM 739 C C . LEU A 1 93 ? 0.678 -6.291 -3.178 1.00 91.12 93 LEU A C 1
ATOM 741 O O . LEU A 1 93 ? 0.382 -6.494 -2.003 1.00 91.12 93 LEU A O 1
ATOM 745 N N . TYR A 1 94 ? 0.844 -5.058 -3.670 1.00 87.06 94 TYR A N 1
ATOM 746 C CA . TYR A 1 94 ? 0.614 -3.846 -2.881 1.00 87.06 94 TYR A CA 1
ATOM 747 C C . TYR A 1 94 ? -0.830 -3.784 -2.370 1.00 87.06 94 TYR A C 1
ATOM 749 O O . TYR A 1 94 ? -1.053 -3.569 -1.177 1.00 87.06 94 TYR A O 1
ATOM 757 N N . MET A 1 95 ? -1.805 -4.025 -3.252 1.00 88.62 95 MET A N 1
ATOM 758 C CA . MET A 1 95 ? -3.221 -4.025 -2.888 1.00 88.62 95 MET A CA 1
ATOM 759 C C . MET A 1 95 ? -3.523 -5.097 -1.848 1.00 88.62 95 MET A C 1
ATOM 761 O O . MET A 1 95 ? -4.125 -4.78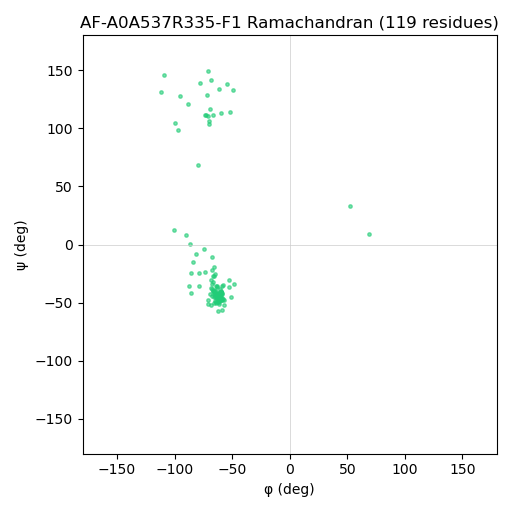7 -0.822 1.00 88.62 95 MET A O 1
ATOM 765 N N . PHE A 1 96 ? -3.072 -6.331 -2.077 1.00 93.12 96 PHE A N 1
ATOM 766 C CA . PHE A 1 96 ? -3.296 -7.442 -1.163 1.00 93.12 96 PHE A CA 1
ATOM 767 C C . PHE A 1 96 ? -2.642 -7.190 0.196 1.00 93.12 96 PHE A C 1
ATOM 769 O O . PHE A 1 96 ? -3.337 -7.167 1.202 1.00 93.12 96 PHE A O 1
ATOM 776 N N . LEU A 1 97 ? -1.331 -6.942 0.252 1.00 90.88 97 LEU A N 1
ATOM 777 C CA . LEU A 1 97 ? -0.618 -6.789 1.523 1.00 90.88 97 LEU A CA 1
ATOM 778 C C . LEU A 1 97 ? -1.087 -5.558 2.305 1.00 90.88 97 LEU A C 1
ATOM 780 O O . LEU A 1 97 ? -1.291 -5.645 3.517 1.00 90.88 97 LEU A O 1
ATOM 784 N N . GLY A 1 98 ? -1.295 -4.426 1.625 1.00 86.56 98 GLY A N 1
ATOM 785 C CA . GLY A 1 98 ? -1.728 -3.184 2.264 1.00 86.56 98 GLY A CA 1
ATOM 786 C C . GLY A 1 98 ? -3.105 -3.311 2.914 1.00 86.56 98 GLY A C 1
ATOM 787 O O . GLY A 1 98 ? -3.303 -2.878 4.050 1.00 86.56 98 GLY A O 1
ATOM 788 N N . THR A 1 99 ? -4.046 -3.954 2.225 1.00 89.62 99 THR A N 1
ATOM 789 C CA . THR A 1 99 ? -5.410 -4.156 2.737 1.00 89.62 99 THR A CA 1
ATOM 790 C C . THR A 1 99 ? -5.473 -5.297 3.746 1.00 89.62 99 THR A C 1
ATOM 792 O O . THR A 1 99 ? -6.139 -5.154 4.771 1.00 89.62 99 THR A O 1
ATOM 795 N N . PHE A 1 100 ? -4.693 -6.363 3.551 1.00 90.94 100 PHE A N 1
ATOM 796 C CA . PHE A 1 100 ? -4.613 -7.514 4.450 1.00 90.94 100 PHE A CA 1
ATOM 797 C C . PHE A 1 100 ? -4.146 -7.128 5.858 1.00 90.94 100 PHE A C 1
ATOM 799 O O . PHE A 1 100 ? -4.765 -7.541 6.844 1.00 90.94 100 PHE A O 1
ATOM 806 N N . ILE A 1 101 ? -3.107 -6.288 5.962 1.00 87.81 101 ILE A N 1
ATOM 807 C CA . ILE A 1 101 ? -2.571 -5.800 7.247 1.00 87.81 101 ILE A CA 1
ATOM 808 C C . ILE A 1 101 ? -3.647 -5.074 8.063 1.00 87.81 101 ILE A C 1
ATOM 810 O O . ILE A 1 101 ? -3.655 -5.180 9.286 1.00 87.81 101 ILE A O 1
ATOM 814 N N . ILE A 1 102 ? -4.564 -4.366 7.403 1.00 86.12 102 ILE A N 1
ATOM 815 C CA . ILE A 1 102 ? -5.652 -3.635 8.062 1.00 86.12 102 ILE A CA 1
ATOM 816 C C . ILE A 1 102 ? -6.855 -4.555 8.307 1.00 86.12 102 ILE A C 1
ATOM 818 O O . ILE A 1 102 ? -7.439 -4.531 9.390 1.00 86.12 102 ILE A O 1
ATOM 822 N N . SER A 1 103 ? -7.215 -5.406 7.342 1.00 88.81 103 SER A N 1
ATOM 823 C CA . SER A 1 103 ? -8.405 -6.254 7.432 1.00 88.81 103 SER A CA 1
ATOM 824 C C . SER A 1 103 ? -8.280 -7.344 8.496 1.00 88.81 103 SER A C 1
ATOM 826 O O . SER A 1 103 ? -9.255 -7.633 9.182 1.00 88.81 103 SER A O 1
ATOM 828 N N . VAL A 1 104 ? -7.098 -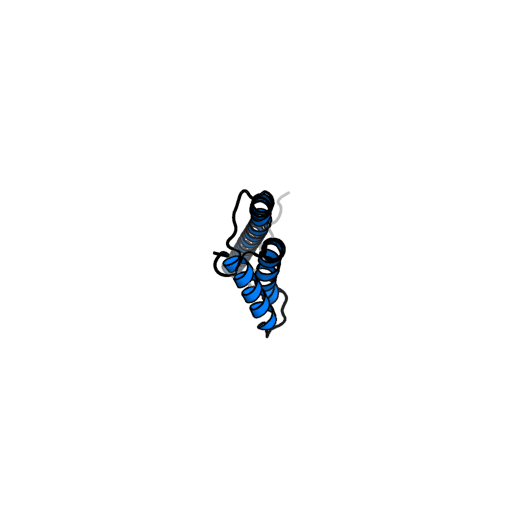7.948 8.675 1.00 89.31 104 VAL A N 1
ATOM 829 C CA . VAL A 1 104 ? -6.930 -9.084 9.602 1.00 89.31 104 VAL A CA 1
ATOM 830 C C . VAL A 1 104 ? -7.198 -8.695 11.062 1.00 89.31 104 VAL A C 1
ATOM 832 O O . VAL A 1 104 ? -8.000 -9.375 11.708 1.00 89.31 104 VAL A O 1
ATOM 835 N N . PRO A 1 105 ? -6.598 -7.621 11.612 1.00 85.94 105 PRO A N 1
ATOM 836 C CA . PRO A 1 105 ? -6.904 -7.175 12.968 1.00 85.94 105 PRO A CA 1
ATOM 837 C C . PRO A 1 105 ? -8.373 -6.784 13.143 1.00 85.94 105 PRO A C 1
ATOM 839 O O . PRO A 1 105 ? -8.969 -7.152 14.151 1.00 85.94 105 PRO A O 1
ATOM 842 N N . LEU A 1 106 ? -8.964 -6.102 12.154 1.00 84.62 106 LEU A N 1
ATOM 843 C CA . LEU A 1 106 ? -10.363 -5.666 12.202 1.00 84.62 106 LEU A CA 1
ATOM 844 C C . LEU A 1 106 ? -11.332 -6.846 12.245 1.00 84.62 106 LEU A C 1
ATOM 846 O O . LEU A 1 106 ? -12.198 -6.905 13.113 1.00 84.62 106 LEU A O 1
ATOM 850 N N . VAL A 1 107 ? -11.160 -7.819 11.349 1.00 86.56 107 VAL A N 1
ATOM 851 C CA . VAL A 1 107 ? -11.992 -9.027 11.330 1.00 86.56 107 VAL A CA 1
ATOM 852 C C . VAL A 1 107 ? -11.788 -9.830 12.615 1.00 86.56 107 VAL A C 1
ATOM 854 O O . VAL A 1 107 ? -12.757 -10.291 13.213 1.00 86.56 107 VAL A O 1
ATOM 857 N N . ARG A 1 108 ? -10.545 -9.961 13.098 1.00 87.12 108 ARG A N 1
ATOM 858 C CA . ARG A 1 108 ? -10.251 -10.650 14.364 1.00 87.12 108 ARG A CA 1
ATOM 859 C C . ARG A 1 108 ? -10.952 -9.990 15.551 1.00 87.12 108 ARG A C 1
ATOM 861 O O . ARG A 1 108 ? -11.452 -10.706 16.417 1.00 87.12 108 ARG A O 1
ATOM 868 N N . ASP A 1 109 ? -10.964 -8.664 15.611 1.00 84.81 109 ASP A N 1
ATOM 869 C CA . ASP A 1 109 ? -11.623 -7.906 16.673 1.00 84.81 109 ASP A CA 1
ATOM 870 C C . ASP A 1 109 ? -13.147 -8.092 16.644 1.00 84.81 109 ASP A C 1
ATOM 872 O O . ASP A 1 109 ? -13.758 -8.422 17.660 1.00 84.81 109 ASP A O 1
ATOM 876 N N . GLN A 1 110 ? -13.751 -8.012 15.461 1.00 82.38 110 GLN A N 1
ATOM 877 C CA . GLN A 1 110 ? -15.186 -8.230 15.248 1.00 82.38 110 GLN A CA 1
ATOM 878 C C . GLN A 1 110 ? -15.626 -9.648 15.636 1.00 82.38 110 GLN A C 1
ATOM 880 O O . GLN A 1 110 ? -16.622 -9.830 16.340 1.00 82.38 110 GLN A O 1
ATOM 885 N N . LEU A 1 111 ? -14.839 -10.661 15.252 1.00 83.69 111 LEU A N 1
ATOM 886 C CA . LEU A 1 111 ? -15.080 -12.054 15.636 1.00 83.69 111 LEU A CA 1
ATOM 887 C C . LEU A 1 111 ? -14.973 -12.260 17.153 1.00 83.69 111 LEU A C 1
ATOM 889 O O . LEU A 1 111 ? -15.744 -13.034 17.720 1.00 83.69 111 LEU A O 1
ATOM 893 N N . ARG A 1 112 ? -14.055 -11.554 17.828 1.00 87.19 112 ARG A N 1
ATOM 894 C CA . ARG A 1 112 ? -13.929 -11.592 19.295 1.00 87.19 112 ARG A CA 1
ATOM 895 C C . ARG A 1 112 ? -15.129 -10.966 19.998 1.00 87.19 112 ARG A C 1
ATOM 897 O O . ARG A 1 112 ? -15.574 -11.511 21.004 1.00 87.19 112 ARG A O 1
ATOM 904 N N . HIS A 1 113 ? -15.668 -9.879 19.455 1.00 84.38 113 HIS A N 1
ATOM 905 C CA . HIS A 1 113 ? -16.834 -9.185 20.005 1.00 84.38 113 HIS A CA 1
ATOM 906 C C . HIS 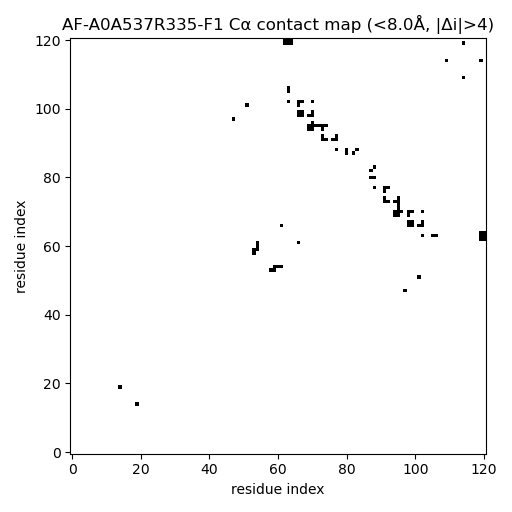A 1 113 ? -18.181 -9.754 19.522 1.00 84.38 113 HIS A C 1
ATOM 908 O O . HIS A 1 113 ? -19.228 -9.277 19.952 1.00 84.38 113 HIS A O 1
ATOM 914 N N . LYS A 1 114 ? -18.171 -10.797 18.674 1.00 82.75 114 LYS A N 1
ATOM 915 C CA . LYS A 1 114 ? -19.362 -11.470 18.116 1.00 82.75 114 LYS A CA 1
ATOM 916 C C . LYS A 1 114 ? -20.359 -10.514 17.450 1.00 82.75 114 LYS A C 1
ATOM 918 O O . LYS A 1 114 ? -21.568 -10.740 17.488 1.00 82.75 114 LYS A O 1
ATOM 923 N N . ILE A 1 115 ? -19.857 -9.445 16.846 1.00 80.19 115 ILE A N 1
ATOM 924 C CA . ILE A 1 115 ? -20.692 -8.452 16.173 1.00 80.19 115 ILE A CA 1
ATOM 925 C C . ILE A 1 115 ? -21.234 -9.084 14.877 1.00 80.19 115 ILE A C 1
ATOM 927 O O . ILE A 1 115 ? -20.452 -9.645 14.101 1.00 80.19 115 ILE A O 1
ATOM 931 N N . PRO A 1 116 ? -22.553 -9.037 14.623 1.00 81.12 116 PRO A N 1
ATOM 932 C CA . PRO A 1 116 ? -23.147 -9.678 13.457 1.00 81.12 116 PRO A CA 1
ATOM 933 C C . PRO A 1 116 ? -22.785 -8.942 12.158 1.00 81.12 116 PRO A C 1
ATOM 935 O O . PRO A 1 116 ? -22.643 -7.723 12.142 1.00 81.12 116 PRO A O 1
ATOM 938 N N . LEU A 1 117 ? -22.703 -9.688 11.049 1.00 76.88 117 LEU A N 1
ATOM 939 C CA . LEU A 1 117 ? -22.247 -9.199 9.732 1.00 76.88 117 LEU A CA 1
ATOM 940 C C . LEU A 1 117 ? -22.976 -7.942 9.229 1.00 76.88 117 LEU A C 1
ATOM 942 O O . LEU A 1 117 ? -22.396 -7.137 8.510 1.00 76.88 117 LEU A O 1
ATOM 946 N N . ARG A 1 118 ? -24.248 -7.766 9.604 1.00 78.94 118 ARG A N 1
ATOM 947 C CA . ARG A 1 118 ? -25.055 -6.598 9.216 1.00 78.94 118 ARG A CA 1
ATOM 948 C C . ARG A 1 118 ? -24.546 -5.273 9.799 1.00 78.94 118 ARG A C 1
ATOM 950 O O . ARG A 1 118 ? -24.886 -4.228 9.266 1.00 78.94 118 ARG A O 1
ATOM 957 N N . ASP A 1 119 ? -23.743 -5.331 10.861 1.00 80.12 119 ASP A N 1
ATOM 958 C CA . ASP A 1 119 ? -23.219 -4.163 11.578 1.00 80.12 119 ASP A CA 1
ATOM 959 C C . ASP A 1 119 ? -21.759 -3.854 11.174 1.00 80.12 119 ASP A C 1
ATOM 961 O O . ASP A 1 119 ? -21.063 -3.090 11.840 1.00 80.12 119 ASP A O 1
ATOM 965 N N . TRP A 1 120 ? -21.259 -4.477 10.097 1.00 71.50 120 TRP A N 1
ATOM 966 C CA . TRP A 1 120 ? -19.874 -4.342 9.617 1.00 71.50 120 TRP A CA 1
ATOM 967 C C . TRP A 1 120 ? -19.679 -3.200 8.598 1.00 71.50 120 TRP A C 1
ATOM 969 O O . TRP A 1 120 ? -18.606 -3.091 7.988 1.00 71.50 120 TRP A O 1
ATOM 979 N N . THR A 1 121 ? -20.709 -2.373 8.387 1.00 73.56 121 THR A N 1
ATOM 980 C CA . THR A 1 121 ? -20.712 -1.208 7.484 1.00 73.56 121 THR A CA 1
ATOM 981 C C . THR A 1 121 ? -20.548 0.100 8.238 1.00 73.56 121 THR A C 1
ATOM 983 O O . THR A 1 121 ? -19.697 0.911 7.802 1.00 73.56 121 THR A O 1
#